Protein AF-A0A1S8N6B0-F1 (afdb_monomer_lite)

pLDDT: mean 93.39, std 5.11, range [63.09, 97.12]

Sequence (65 aa):
MISKITDKVMYAAAEWQNRMLDPVYPIVYMDAVHFKVRDEHRIVSKAAYICMGVDMNGYKDILGI

Foldseek 3Di:
DVVVVVVVCVVVVVCLLPDDDDPDFPDKDKDWDWDFDQDPNDTDIDIDIWIWGQHPVRDIDTNHD

Radius of gyration: 15.49 Å; chains: 1; bounding box: 35×28×36 Å

Secondary structure (DSSP, 8-state):
--HHHHTTHHHHHHHHHTSPPPS--SEEEEEEEEEEEEETTEEEEEEEEEEEEE-TTS-EEEEE-

Structure (mmCIF, N/CA/C/O backbone):
data_AF-A0A1S8N6B0-F1
#
_entry.id   AF-A0A1S8N6B0-F1
#
loop_
_atom_site.group_PDB
_atom_site.id
_atom_site.type_symbol
_atom_site.label_atom_id
_atom_site.label_alt_id
_atom_site.label_comp_id
_atom_site.label_asym_id
_atom_site.label_entity_id
_atom_site.label_seq_id
_atom_site.pdbx_PDB_ins_code
_atom_site.Cartn_x
_atom_site.Cartn_y
_atom_site.Cartn_z
_atom_site.occupancy
_atom_site.B_iso_or_equiv
_atom_site.auth_seq_id
_atom_site.auth_comp_id
_atom_site.auth_asym_id
_atom_site.auth_atom_id
_atom_site.pdbx_PDB_model_num
ATOM 1 N N . MET A 1 1 ? -11.991 18.755 16.130 1.00 63.09 1 MET A N 1
ATOM 2 C CA . MET A 1 1 ? -11.893 19.650 14.951 1.00 63.09 1 MET A CA 1
ATOM 3 C C . MET A 1 1 ? -10.723 19.290 14.015 1.00 63.09 1 MET A C 1
ATOM 5 O O . MET A 1 1 ? -10.699 19.801 12.909 1.00 63.09 1 MET A O 1
ATOM 9 N N . ILE A 1 2 ? -9.828 18.355 14.386 1.00 78.62 2 ILE A N 1
ATOM 10 C CA . ILE A 1 2 ? -8.712 17.878 13.536 1.00 78.62 2 ILE A CA 1
ATOM 11 C C . ILE A 1 2 ? -9.147 16.770 12.558 1.00 78.62 2 ILE A C 1
ATOM 13 O O . ILE A 1 2 ? -8.765 16.815 11.396 1.00 78.62 2 ILE A O 1
ATOM 17 N N . SER A 1 3 ? -10.026 15.848 12.973 1.00 83.88 3 SER A N 1
ATOM 18 C CA . SER A 1 3 ? -10.517 14.755 12.110 1.00 83.88 3 SER A CA 1
ATOM 19 C C . SER A 1 3 ? -11.166 15.255 10.811 1.00 83.88 3 SER A C 1
ATOM 21 O O . SER A 1 3 ? -10.883 14.751 9.737 1.00 83.88 3 SER A O 1
ATOM 23 N N . LYS A 1 4 ? -11.926 16.358 10.880 1.00 83.81 4 LYS A N 1
ATOM 24 C CA . LYS A 1 4 ? -12.528 16.990 9.691 1.00 83.81 4 LYS A CA 1
ATOM 25 C C . LYS A 1 4 ? -11.502 17.522 8.683 1.00 83.81 4 LYS A C 1
ATOM 27 O O . LYS A 1 4 ? -11.835 17.732 7.522 1.00 83.81 4 LYS A O 1
ATOM 32 N N . ILE A 1 5 ? -10.281 17.820 9.131 1.00 87.19 5 ILE A N 1
ATOM 33 C CA . ILE A 1 5 ? -9.196 18.267 8.251 1.00 87.19 5 ILE A CA 1
ATOM 34 C C . ILE A 1 5 ? -8.572 17.051 7.564 1.00 87.19 5 ILE A C 1
ATOM 36 O O . ILE A 1 5 ? -8.351 17.106 6.358 1.00 87.19 5 ILE A O 1
ATOM 40 N N . THR A 1 6 ? -8.357 15.947 8.289 1.00 88.12 6 THR A N 1
ATOM 41 C CA . THR A 1 6 ? -7.859 14.689 7.706 1.00 88.12 6 THR A CA 1
ATOM 42 C C . THR A 1 6 ? -8.862 14.053 6.746 1.00 88.12 6 THR A C 1
ATOM 44 O O . THR A 1 6 ? -8.454 13.461 5.757 1.00 88.12 6 THR A O 1
ATOM 47 N N . ASP A 1 7 ? -10.165 14.263 6.937 1.00 89.12 7 ASP A N 1
ATOM 48 C CA . ASP A 1 7 ? -11.180 13.766 5.997 1.00 89.12 7 ASP A CA 1
ATOM 49 C C . ASP A 1 7 ? -10.988 14.325 4.573 1.00 89.12 7 ASP A C 1
ATOM 51 O O . ASP A 1 7 ? -11.352 13.682 3.592 1.00 89.12 7 ASP A O 1
ATOM 55 N N . LYS A 1 8 ? -10.352 15.496 4.429 1.00 89.50 8 LYS A N 1
ATOM 56 C CA . LYS A 1 8 ? -10.075 16.098 3.116 1.00 89.50 8 LYS A CA 1
ATOM 57 C C . LYS A 1 8 ? -9.068 15.302 2.286 1.00 89.50 8 LYS A C 1
ATOM 59 O O . LYS A 1 8 ? -9.132 15.367 1.063 1.00 89.50 8 LYS A O 1
ATOM 64 N N . VAL A 1 9 ? -8.150 14.562 2.916 1.00 92.12 9 VAL A N 1
ATOM 65 C CA . VAL A 1 9 ? -7.162 13.754 2.179 1.00 92.12 9 VAL A CA 1
ATOM 66 C C . VAL A 1 9 ? -7.727 12.412 1.717 1.00 92.12 9 VAL A C 1
ATOM 68 O O . VAL A 1 9 ? -7.095 11.749 0.903 1.00 92.12 9 VAL A O 1
ATOM 71 N N . MET A 1 10 ? -8.929 12.030 2.165 1.00 92.00 10 MET A N 1
ATOM 72 C CA . MET A 1 10 ? -9.561 10.766 1.771 1.00 92.00 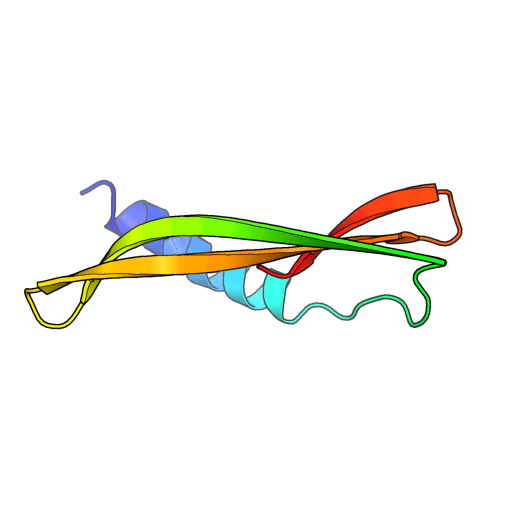10 MET A CA 1
ATOM 73 C C . MET A 1 10 ? -9.804 10.678 0.263 1.00 92.00 10 MET A C 1
ATOM 75 O O . MET A 1 10 ? -9.659 9.607 -0.315 1.00 92.00 10 MET A O 1
ATOM 79 N N . TYR A 1 11 ? -10.121 11.804 -0.384 1.00 92.19 11 TYR A N 1
ATOM 80 C CA . TYR A 1 11 ? -10.272 11.854 -1.838 1.00 92.19 11 TYR A CA 1
ATOM 81 C C . TYR A 1 11 ? -8.941 11.573 -2.555 1.00 92.19 11 TYR A C 1
ATOM 83 O O . TYR A 1 11 ? -8.877 10.697 -3.410 1.00 92.19 11 TYR A O 1
ATOM 91 N N . ALA A 1 12 ? -7.859 12.236 -2.134 1.00 92.62 12 ALA A N 1
ATOM 92 C CA . ALA A 1 12 ? -6.524 12.003 -2.685 1.00 92.62 12 ALA A CA 1
ATOM 93 C C . ALA A 1 12 ? -6.029 10.567 -2.425 1.00 92.62 12 ALA A C 1
ATOM 95 O O . ALA A 1 12 ? -5.384 9.967 -3.280 1.00 92.62 12 ALA A O 1
ATOM 96 N N . ALA A 1 13 ? -6.362 9.994 -1.264 1.00 92.81 13 ALA A N 1
ATOM 97 C CA . ALA A 1 13 ? -6.066 8.599 -0.957 1.00 92.81 13 ALA A CA 1
ATOM 98 C C . ALA A 1 13 ? -6.797 7.640 -1.910 1.00 92.81 13 ALA A C 1
ATOM 100 O O . ALA A 1 13 ? -6.184 6.703 -2.416 1.00 92.81 13 ALA A O 1
ATOM 101 N N . ALA A 1 14 ? -8.074 7.901 -2.208 1.00 92.62 14 ALA A N 1
ATOM 102 C CA . ALA A 1 14 ? -8.840 7.112 -3.168 1.00 92.62 14 ALA A CA 1
ATOM 103 C C . ALA A 1 14 ? -8.281 7.235 -4.596 1.00 92.62 14 ALA A C 1
ATOM 105 O O . ALA A 1 14 ? -8.179 6.230 -5.295 1.00 92.62 14 ALA A O 1
ATOM 106 N N . GLU A 1 15 ? -7.879 8.430 -5.035 1.00 94.25 15 GLU A N 1
ATOM 107 C CA . GLU A 1 15 ? -7.212 8.611 -6.334 1.00 94.25 15 GLU A CA 1
ATOM 108 C C . GLU A 1 15 ? -5.889 7.843 -6.403 1.00 94.25 15 GLU A C 1
ATOM 110 O O . GLU A 1 15 ? -5.630 7.149 -7.384 1.00 94.25 15 GLU A O 1
ATOM 115 N N . TRP A 1 16 ? -5.080 7.901 -5.343 1.00 94.94 16 TRP A N 1
ATOM 116 C CA . TRP A 1 16 ? -3.827 7.154 -5.264 1.00 94.94 16 TRP A CA 1
ATOM 117 C C . TRP A 1 16 ? -4.049 5.636 -5.298 1.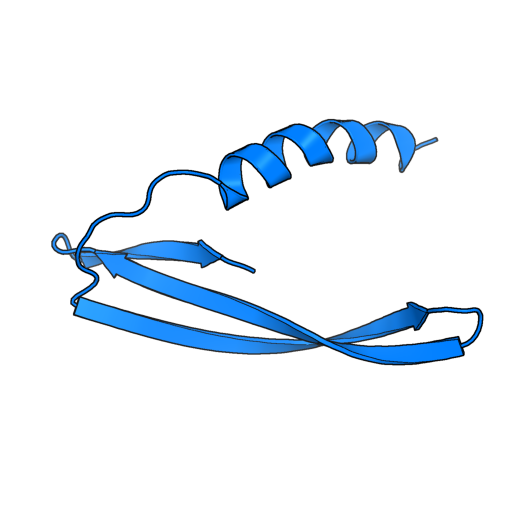00 94.94 16 TRP A C 1
ATOM 119 O O . TRP A 1 16 ? -3.307 4.940 -5.985 1.00 94.94 16 TRP A O 1
ATOM 129 N N . GLN A 1 17 ? -5.089 5.122 -4.632 1.00 93.19 17 GLN A N 1
ATOM 130 C CA . GLN A 1 17 ? -5.444 3.696 -4.680 1.00 93.19 17 GLN A CA 1
ATOM 131 C C . GLN A 1 17 ? -5.934 3.244 -6.065 1.00 93.19 17 GLN A C 1
ATOM 133 O O . GLN A 1 17 ? -5.762 2.082 -6.417 1.00 93.19 17 GLN A O 1
ATOM 138 N N . ASN A 1 18 ? -6.536 4.142 -6.853 1.00 94.06 18 ASN A N 1
ATOM 139 C CA . ASN A 1 18 ? -7.068 3.836 -8.188 1.00 94.06 18 ASN A CA 1
ATOM 140 C C . ASN A 1 18 ? -6.112 4.199 -9.336 1.00 94.06 18 ASN A C 1
ATOM 142 O O . ASN A 1 18 ? -6.486 4.085 -10.506 1.00 94.06 18 ASN A O 1
ATOM 146 N N . ARG A 1 19 ? -4.894 4.661 -9.036 1.00 94.81 19 ARG A N 1
ATOM 147 C CA . ARG A 1 19 ? -3.911 5.003 -10.069 1.00 94.81 19 ARG A CA 1
ATOM 148 C C . ARG A 1 19 ? -3.545 3.770 -10.899 1.00 94.81 19 ARG A C 1
ATOM 150 O O . ARG A 1 19 ? -3.505 2.652 -10.391 1.00 94.81 19 ARG A O 1
ATOM 157 N N . MET A 1 20 ? -3.231 3.978 -12.175 1.00 94.75 20 MET A N 1
ATOM 158 C CA . MET A 1 20 ? -2.738 2.893 -13.023 1.00 94.75 20 MET A CA 1
ATOM 159 C C . MET A 1 20 ? -1.340 2.473 -12.560 1.00 94.75 20 MET A C 1
ATOM 161 O O . MET A 1 20 ? -0.478 3.324 -12.338 1.00 94.75 20 MET A O 1
ATOM 165 N N . LEU A 1 21 ? -1.140 1.166 -12.405 1.00 94.75 21 LEU A N 1
ATOM 166 C CA . LEU A 1 21 ? 0.155 0.569 -12.095 1.00 94.75 21 LEU A CA 1
ATOM 167 C C . LEU A 1 21 ? 0.856 0.130 -13.380 1.00 94.75 21 LEU A C 1
ATOM 169 O O . LEU A 1 21 ? 0.212 -0.082 -14.413 1.00 94.75 21 LEU A O 1
ATOM 173 N N . ASP A 1 22 ? 2.169 -0.051 -13.296 1.00 93.06 22 ASP A N 1
ATOM 174 C CA . ASP A 1 22 ? 2.938 -0.597 -14.404 1.00 93.06 22 ASP A CA 1
ATOM 175 C C . ASP A 1 22 ? 2.577 -2.070 -14.648 1.00 93.06 22 ASP A C 1
ATOM 177 O O . ASP A 1 22 ? 2.207 -2.801 -13.725 1.00 93.06 22 ASP A O 1
ATOM 181 N N . PRO A 1 23 ? 2.693 -2.552 -15.895 1.00 93.44 23 PRO A N 1
ATOM 182 C CA . PRO A 1 23 ? 2.278 -3.908 -16.241 1.00 93.44 23 PRO A CA 1
ATOM 183 C C . PRO A 1 23 ? 3.160 -5.000 -15.621 1.00 93.44 23 PRO A C 1
ATOM 185 O O . PRO A 1 23 ? 2.734 -6.152 -15.552 1.00 93.44 23 PRO A O 1
ATOM 188 N N . VAL A 1 24 ? 4.396 -4.679 -15.215 1.00 94.88 24 VAL A N 1
ATOM 189 C CA . VAL A 1 24 ? 5.371 -5.659 -14.721 1.00 94.88 24 VAL A CA 1
ATOM 190 C C . VAL A 1 24 ? 6.160 -5.093 -13.545 1.00 94.88 24 VAL A C 1
ATOM 192 O O . VAL A 1 24 ? 6.813 -4.060 -13.667 1.00 94.88 24 VAL A O 1
ATOM 195 N N . TYR A 1 25 ? 6.168 -5.846 -12.444 1.00 96.62 25 TYR A N 1
ATOM 196 C CA . TYR A 1 25 ? 7.035 -5.632 -11.288 1.00 96.62 25 TYR A CA 1
ATOM 197 C C . TYR A 1 25 ? 7.873 -6.899 -11.067 1.00 96.62 25 TYR A C 1
ATOM 199 O O . TYR A 1 25 ? 7.306 -7.927 -10.688 1.00 96.62 25 TYR A O 1
ATOM 207 N N . PRO A 1 26 ? 9.197 -6.885 -11.322 1.00 96.50 26 PRO A N 1
ATOM 208 C CA . PRO A 1 26 ? 10.050 -8.067 -11.163 1.00 96.50 26 PRO A CA 1
ATOM 209 C C . PRO A 1 26 ? 10.049 -8.657 -9.748 1.00 96.50 26 PRO A C 1
ATOM 211 O O . PRO A 1 26 ? 10.259 -9.858 -9.587 1.00 96.50 26 PRO A O 1
ATOM 214 N N . ILE A 1 27 ? 9.830 -7.832 -8.720 1.00 97.00 27 ILE A N 1
ATOM 215 C CA . ILE A 1 27 ? 9.759 -8.269 -7.323 1.00 97.00 27 ILE A CA 1
ATOM 216 C C . ILE A 1 27 ? 8.553 -7.607 -6.665 1.00 97.00 27 ILE A C 1
ATOM 218 O O . ILE A 1 27 ? 8.370 -6.396 -6.785 1.00 97.00 27 ILE A O 1
ATOM 222 N N . VAL A 1 28 ? 7.766 -8.392 -5.927 1.00 96.69 28 VAL A N 1
ATOM 223 C CA . VAL A 1 28 ? 6.640 -7.907 -5.122 1.00 96.69 28 VAL A CA 1
ATOM 224 C C . VAL A 1 28 ? 6.750 -8.465 -3.707 1.00 96.69 28 VAL A C 1
ATOM 226 O O . VAL A 1 28 ? 6.968 -9.660 -3.512 1.00 96.69 28 VAL A O 1
ATOM 229 N N . TYR A 1 29 ? 6.589 -7.589 -2.723 1.00 96.62 29 TYR A N 1
ATOM 230 C CA . TYR A 1 29 ? 6.524 -7.914 -1.305 1.00 96.62 29 TYR A CA 1
ATOM 231 C C . TYR A 1 29 ? 5.104 -7.706 -0.795 1.00 96.62 29 TYR A C 1
ATOM 233 O O . TYR A 1 29 ? 4.439 -6.737 -1.164 1.00 96.62 29 TYR A O 1
ATOM 241 N N . MET A 1 30 ? 4.676 -8.593 0.098 1.00 96.94 30 MET A N 1
ATOM 242 C CA . MET A 1 30 ? 3.402 -8.488 0.792 1.00 96.94 30 MET A CA 1
ATOM 243 C C . MET A 1 30 ? 3.661 -8.533 2.294 1.00 96.94 30 MET A C 1
ATOM 245 O O . MET A 1 30 ? 4.287 -9.473 2.783 1.00 96.94 30 MET A O 1
ATOM 249 N N . ASP A 1 31 ? 3.199 -7.513 3.006 1.00 96.94 31 ASP A N 1
ATOM 250 C CA . ASP A 1 31 ? 3.296 -7.415 4.462 1.00 96.94 31 ASP A CA 1
ATOM 251 C C . ASP A 1 31 ? 1.899 -7.259 5.074 1.00 96.94 31 ASP A C 1
ATOM 253 O O . ASP A 1 31 ? 0.960 -6.824 4.405 1.00 96.94 31 ASP A O 1
ATOM 257 N N . ALA A 1 32 ? 1.744 -7.637 6.339 1.00 96.56 32 ALA A N 1
ATOM 258 C CA . ALA A 1 32 ? 0.484 -7.589 7.064 1.00 96.56 32 ALA A CA 1
ATOM 259 C C . ALA A 1 32 ? 0.683 -6.989 8.459 1.00 96.56 32 ALA A C 1
ATOM 261 O O . ALA A 1 32 ? 1.237 -7.622 9.363 1.00 96.56 32 ALA A O 1
ATOM 262 N N . VAL A 1 33 ? 0.138 -5.792 8.675 1.00 96.44 33 VAL A N 1
ATOM 263 C CA . VAL A 1 33 ? 0.194 -5.112 9.975 1.00 96.44 33 VAL A CA 1
ATOM 264 C C . VAL A 1 33 ? -1.144 -5.248 10.688 1.00 96.44 33 VAL A C 1
ATOM 266 O O . VAL A 1 33 ? -2.195 -4.902 10.150 1.00 96.44 33 VAL A O 1
ATOM 269 N N . HIS A 1 34 ? -1.118 -5.754 11.920 1.00 95.38 34 HIS A N 1
ATOM 270 C CA . HIS A 1 34 ? -2.326 -5.991 12.705 1.00 95.38 34 HIS A CA 1
ATOM 271 C C . HIS A 1 34 ? -2.690 -4.774 13.557 1.00 95.38 34 HIS A C 1
ATOM 273 O O . HIS A 1 34 ? -1.918 -4.341 14.411 1.00 95.38 34 HIS A O 1
ATOM 279 N N . PHE A 1 35 ? -3.916 -4.285 13.392 1.00 95.62 35 PHE A N 1
ATOM 280 C CA . PHE A 1 35 ? -4.480 -3.176 14.149 1.00 95.62 35 PHE A CA 1
ATOM 281 C C . PHE A 1 35 ? -5.698 -3.619 14.957 1.00 95.62 35 PHE A C 1
ATOM 283 O O . PHE A 1 35 ? -6.502 -4.448 14.525 1.00 95.62 35 PHE A O 1
ATOM 290 N N . LYS A 1 36 ? -5.860 -3.031 16.145 1.00 96.12 36 LYS A N 1
ATOM 291 C CA . LYS A 1 36 ? -7.105 -3.110 16.911 1.00 96.12 36 LYS A CA 1
ATOM 292 C C . LYS A 1 36 ? -8.018 -1.984 16.453 1.00 96.12 36 LYS A C 1
ATOM 294 O O . LYS A 1 36 ? -7.728 -0.817 16.699 1.00 96.12 36 LYS A O 1
ATOM 299 N N . VAL A 1 37 ? -9.117 -2.334 15.801 1.00 94.81 37 VAL A N 1
ATOM 300 C CA . VAL A 1 37 ? -10.101 -1.370 15.301 1.00 94.81 37 VAL A CA 1
ATOM 301 C C . VAL A 1 37 ? -11.429 -1.571 16.012 1.00 94.81 37 VAL A C 1
ATOM 303 O O . VAL A 1 37 ? -11.771 -2.686 16.411 1.00 94.81 37 VAL A O 1
ATOM 306 N N . ARG A 1 38 ? -12.174 -0.482 16.202 1.00 94.81 38 ARG A N 1
ATOM 307 C CA . ARG A 1 38 ? -13.549 -0.560 16.689 1.00 94.81 38 ARG A CA 1
ATOM 308 C C . ARG A 1 38 ? -14.461 -0.803 15.494 1.00 94.81 38 ARG A C 1
ATOM 310 O O . ARG A 1 38 ? -14.552 0.052 14.623 1.00 94.81 38 ARG A O 1
ATOM 317 N N . ASP A 1 39 ? -15.133 -1.940 15.496 1.00 92.50 39 ASP A N 1
ATOM 318 C CA . ASP A 1 39 ? -16.106 -2.341 14.488 1.00 92.50 39 ASP A CA 1
ATOM 319 C C . ASP A 1 39 ? -17.383 -2.787 15.202 1.00 92.50 39 ASP A C 1
ATOM 321 O O . ASP A 1 39 ? -17.306 -3.535 16.176 1.00 92.50 39 ASP A O 1
ATOM 325 N N . GLU A 1 40 ? -18.538 -2.256 14.808 1.00 90.50 40 GLU A N 1
ATOM 326 C CA . GLU A 1 40 ? -19.840 -2.537 15.445 1.00 90.50 40 GLU A CA 1
ATOM 327 C C . GLU A 1 40 ? -19.817 -2.531 16.996 1.00 90.50 40 GLU A C 1
ATOM 329 O O . GLU A 1 40 ? -20.338 -3.422 17.663 1.00 90.50 40 GLU A O 1
ATOM 334 N N . HIS A 1 41 ? -19.193 -1.510 17.599 1.00 92.06 41 HIS A N 1
ATOM 335 C CA . HIS A 1 41 ? -19.003 -1.359 19.058 1.00 92.06 41 HIS A CA 1
ATOM 336 C C . HIS A 1 41 ? -18.098 -2.404 19.738 1.00 92.06 41 HIS A C 1
ATOM 338 O O . HIS A 1 41 ? -17.933 -2.362 20.960 1.00 92.06 41 HIS A O 1
ATOM 344 N N . ARG A 1 42 ? -17.443 -3.289 18.984 1.00 93.19 42 ARG A N 1
ATOM 345 C CA . ARG A 1 42 ? -16.471 -4.271 19.485 1.00 93.19 42 ARG A CA 1
ATOM 346 C C . ARG A 1 42 ? -15.062 -3.932 19.009 1.00 93.19 42 ARG A C 1
ATOM 348 O O . ARG A 1 42 ? -14.870 -3.392 17.926 1.00 93.19 42 ARG A O 1
ATOM 355 N N . ILE A 1 43 ? -14.055 -4.231 19.828 1.00 94.62 43 ILE A N 1
ATOM 356 C CA . ILE A 1 43 ? -12.650 -4.100 19.419 1.00 94.62 43 ILE A CA 1
ATOM 357 C C . ILE A 1 43 ? -12.229 -5.414 18.768 1.00 94.62 43 ILE A C 1
ATOM 359 O O . ILE A 1 43 ? -12.164 -6.446 19.434 1.00 94.62 43 ILE A O 1
ATOM 363 N N . VAL A 1 44 ? -11.923 -5.365 17.476 1.00 95.12 44 VAL A N 1
ATOM 364 C CA . VAL A 1 44 ? -11.504 -6.520 16.678 1.00 95.12 44 VAL A CA 1
ATOM 365 C C . VAL A 1 44 ? -10.088 -6.317 16.152 1.00 95.12 44 VAL A C 1
ATOM 367 O O . VAL A 1 44 ? -9.635 -5.191 15.948 1.00 95.12 44 VAL A O 1
ATOM 370 N N . SER A 1 45 ? -9.362 -7.416 15.962 1.00 95.38 45 SER A N 1
ATOM 371 C CA . SER A 1 45 ? -8.060 -7.391 15.294 1.00 95.38 45 SER A CA 1
ATOM 372 C C . SER A 1 45 ? -8.289 -7.504 13.792 1.00 95.38 45 SER A C 1
ATOM 374 O O . SER A 1 45 ? -8.851 -8.505 13.356 1.00 95.38 45 SER A O 1
ATOM 376 N N . LYS A 1 46 ? -7.857 -6.513 13.014 1.00 95.38 46 LYS A N 1
ATOM 377 C CA . LYS A 1 46 ? -7.825 -6.581 11.545 1.00 95.38 46 LYS A CA 1
ATOM 378 C C . LYS A 1 46 ? -6.388 -6.427 11.059 1.00 95.38 46 LYS A C 1
ATOM 380 O O . LYS A 1 46 ? -5.600 -5.744 11.709 1.00 95.38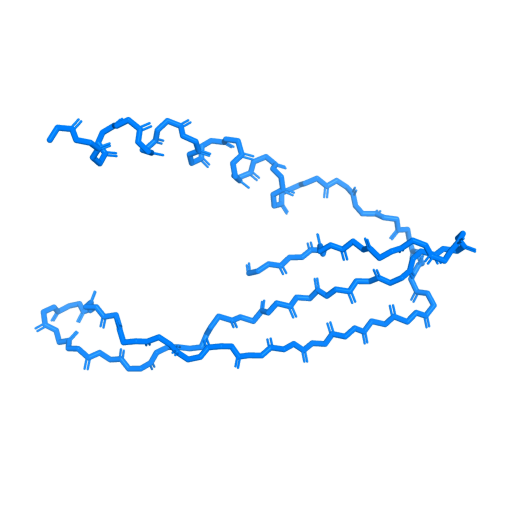 46 LYS A O 1
ATOM 385 N N . ALA A 1 47 ? -6.052 -7.068 9.948 1.00 95.62 47 ALA A N 1
ATOM 386 C CA . ALA A 1 47 ? -4.770 -6.888 9.277 1.00 95.62 47 ALA A CA 1
ATOM 387 C C . ALA A 1 47 ? -4.946 -5.920 8.100 1.00 95.62 47 ALA A C 1
ATOM 389 O O . ALA A 1 47 ? -5.898 -6.064 7.334 1.00 95.62 47 ALA A O 1
ATOM 390 N N . ALA A 1 48 ? -4.053 -4.942 7.978 1.00 95.62 48 ALA A N 1
ATOM 391 C CA . ALA A 1 48 ? -3.888 -4.146 6.766 1.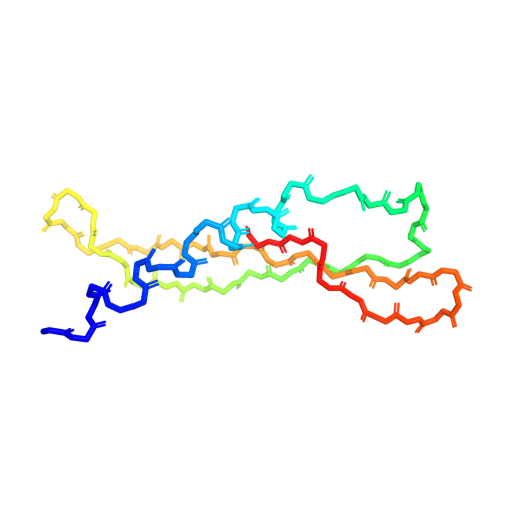00 95.62 48 ALA A CA 1
ATOM 392 C C . ALA A 1 48 ? -2.759 -4.768 5.940 1.00 95.62 48 ALA A C 1
ATOM 394 O O . ALA A 1 48 ? -1.682 -5.023 6.488 1.00 95.62 48 ALA A O 1
ATOM 395 N N . TYR A 1 49 ? -3.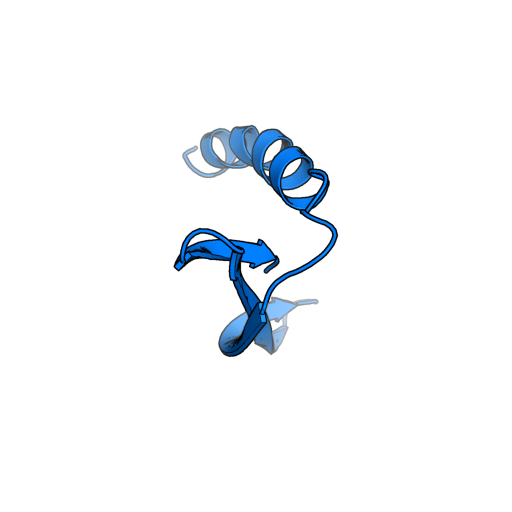016 -5.035 4.660 1.00 96.38 49 TYR A N 1
ATOM 396 C CA . TYR A 1 49 ? -2.082 -5.734 3.783 1.00 96.38 49 TYR A CA 1
ATOM 397 C C . TYR A 1 49 ? -1.396 -4.742 2.860 1.00 96.38 49 TYR A C 1
ATOM 399 O O . TYR A 1 49 ? -2.031 -4.158 1.997 1.00 96.38 49 TYR A O 1
ATOM 407 N N . ILE A 1 50 ? -0.089 -4.584 3.008 1.00 96.62 50 ILE A N 1
ATOM 408 C CA . ILE A 1 50 ? 0.688 -3.643 2.207 1.00 96.62 50 ILE A CA 1
ATOM 409 C C . ILE A 1 50 ? 1.357 -4.415 1.073 1.00 96.62 50 ILE A C 1
ATOM 411 O O . ILE A 1 50 ? 2.069 -5.391 1.317 1.00 96.62 50 ILE A O 1
ATOM 415 N N . CYS A 1 51 ? 1.145 -3.967 -0.162 1.00 96.69 51 CYS A N 1
ATOM 416 C CA . CYS A 1 51 ? 1.796 -4.497 -1.355 1.00 96.69 51 CYS A CA 1
ATOM 417 C C . CYS A 1 51 ? 2.857 -3.505 -1.842 1.00 96.69 51 CYS A C 1
ATOM 419 O O . CYS A 1 51 ? 2.532 -2.363 -2.166 1.00 96.69 51 CYS A O 1
ATOM 421 N N . MET A 1 52 ? 4.119 -3.929 -1.903 1.00 97.12 52 MET A N 1
ATOM 422 C CA . MET A 1 52 ? 5.236 -3.115 -2.396 1.00 97.12 52 MET A CA 1
ATOM 423 C C . MET A 1 52 ? 5.879 -3.786 -3.606 1.00 97.12 52 MET A C 1
ATOM 425 O O . MET A 1 52 ? 6.326 -4.928 -3.516 1.00 97.12 52 MET A O 1
ATOM 429 N N . GLY A 1 53 ? 5.967 -3.067 -4.718 1.00 97.00 53 GLY A N 1
ATOM 430 C CA . GLY A 1 53 ? 6.606 -3.522 -5.947 1.00 97.00 53 GLY A CA 1
ATOM 431 C C . GLY A 1 53 ? 7.969 -2.877 -6.143 1.00 97.00 53 GLY A C 1
ATOM 432 O O . GLY A 1 53 ? 8.194 -1.743 -5.721 1.00 97.00 53 GLY A O 1
ATOM 433 N N . VAL A 1 54 ? 8.875 -3.595 -6.798 1.00 96.81 54 VAL A N 1
ATOM 434 C CA . VAL A 1 54 ? 10.087 -3.027 -7.397 1.00 96.81 54 VAL A CA 1
ATOM 435 C C . VAL A 1 54 ? 9.858 -2.944 -8.897 1.00 96.81 54 VAL A C 1
ATOM 437 O O . VAL A 1 54 ? 9.512 -3.963 -9.492 1.00 96.81 54 VAL A O 1
ATOM 440 N N . ASP A 1 55 ? 10.002 -1.762 -9.489 1.00 95.06 55 ASP A N 1
ATOM 441 C CA . ASP A 1 55 ? 9.844 -1.555 -10.930 1.00 95.06 55 ASP A CA 1
ATOM 442 C C . ASP A 1 55 ? 11.050 -2.099 -11.728 1.00 95.06 55 ASP A C 1
ATOM 444 O O . ASP A 1 55 ? 12.035 -2.601 -11.177 1.00 95.06 55 ASP A O 1
ATOM 448 N N . MET A 1 56 ? 10.992 -1.985 -13.056 1.00 95.50 56 MET A N 1
ATOM 449 C CA . MET A 1 56 ? 12.080 -2.415 -13.947 1.00 95.50 56 MET A CA 1
ATOM 450 C C . MET A 1 56 ? 13.364 -1.578 -13.815 1.00 95.50 56 MET A C 1
ATOM 452 O O . MET A 1 56 ? 14.428 -2.027 -14.239 1.00 95.50 56 MET A O 1
ATOM 456 N N . ASN A 1 57 ? 13.283 -0.385 -13.224 1.00 94.81 57 ASN A N 1
ATOM 457 C CA . ASN A 1 57 ? 14.421 0.495 -12.960 1.00 94.81 57 ASN A CA 1
ATOM 458 C C . ASN A 1 57 ? 15.033 0.255 -11.566 1.00 94.81 57 ASN A C 1
ATOM 460 O O . ASN A 1 57 ? 16.050 0.860 -11.227 1.00 94.81 57 ASN A O 1
ATOM 464 N N . GLY A 1 58 ? 14.435 -0.625 -10.756 1.00 94.06 58 GLY A N 1
ATOM 465 C CA . GLY A 1 58 ? 14.864 -0.924 -9.392 1.00 94.06 58 GLY A CA 1
ATOM 466 C C . GLY A 1 58 ? 14.261 -0.018 -8.311 1.00 94.06 58 GLY A C 1
ATOM 467 O O . GLY A 1 58 ? 14.676 -0.112 -7.152 1.00 94.06 58 GLY A O 1
ATOM 468 N N . TYR A 1 59 ? 13.297 0.844 -8.638 1.00 96.12 59 TYR A N 1
ATOM 469 C CA . TYR A 1 59 ? 12.603 1.694 -7.671 1.00 96.12 59 TYR A CA 1
ATOM 470 C C . TYR A 1 59 ? 11.516 0.931 -6.929 1.00 96.12 59 TYR A C 1
ATOM 472 O O . TYR A 1 59 ? 10.740 0.181 -7.514 1.00 96.12 59 TYR A O 1
ATOM 480 N N . LYS A 1 60 ? 11.453 1.156 -5.616 1.00 95.88 60 LYS A N 1
ATOM 481 C CA . LYS A 1 60 ? 10.429 0.581 -4.743 1.00 95.88 60 LYS A CA 1
ATOM 482 C C . LYS A 1 60 ? 9.252 1.535 -4.637 1.00 95.88 60 LYS A C 1
ATOM 484 O O . LYS A 1 60 ? 9.455 2.703 -4.309 1.00 95.88 60 LYS A O 1
ATOM 489 N N . ASP A 1 61 ? 8.051 1.018 -4.834 1.00 94.88 61 ASP A N 1
ATOM 490 C CA . ASP A 1 61 ? 6.813 1.775 -4.689 1.00 94.88 61 ASP A CA 1
ATOM 491 C C . ASP A 1 61 ? 5.738 0.940 -3.980 1.00 94.88 61 ASP A C 1
ATOM 493 O O . ASP A 1 61 ? 5.703 -0.289 -4.095 1.00 94.88 61 ASP A O 1
ATOM 497 N N . ILE A 1 62 ? 4.862 1.602 -3.224 1.00 96.00 62 ILE A N 1
ATOM 498 C CA . ILE A 1 62 ? 3.716 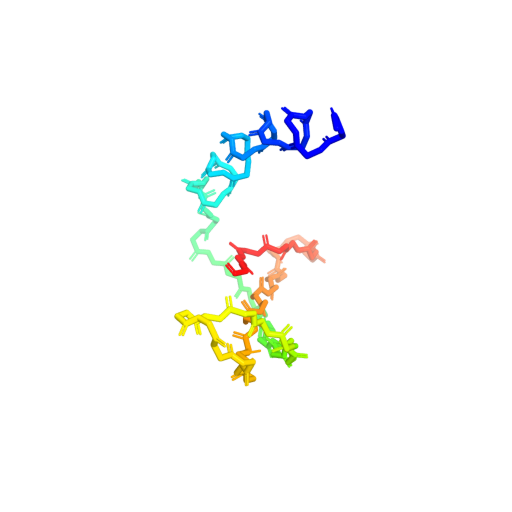0.953 -2.583 1.00 96.00 62 ILE A CA 1
ATOM 499 C C . ILE A 1 62 ? 2.581 0.902 -3.600 1.00 96.00 62 ILE A C 1
ATOM 501 O O . ILE A 1 62 ? 2.034 1.925 -4.007 1.00 96.00 62 ILE A O 1
ATOM 505 N N . LEU A 1 63 ? 2.221 -0.307 -4.009 1.00 95.00 63 LEU A N 1
ATOM 506 C CA . LEU A 1 63 ? 1.188 -0.557 -5.009 1.00 95.00 63 LEU A CA 1
ATOM 507 C C . LEU A 1 63 ? -0.214 -0.505 -4.399 1.00 95.00 63 LEU A C 1
ATOM 509 O O . LEU A 1 63 ? -1.172 -0.181 -5.091 1.00 95.00 63 LEU A O 1
ATOM 513 N N . GLY A 1 64 ? -0.334 -0.817 -3.107 1.00 94.44 64 GLY A N 1
ATOM 514 C CA . GLY A 1 64 ? -1.608 -0.797 -2.397 1.00 94.44 64 GLY A CA 1
ATOM 515 C C . GLY A 1 64 ? -1.475 -1.098 -0.907 1.00 94.44 64 GLY A C 1
ATOM 516 O O . GLY A 1 64 ? -0.436 -1.585 -0.450 1.00 94.44 64 GLY A O 1
ATOM 517 N N . ILE A 1 65 ? -2.540 -0.776 -0.172 1.00 91.00 65 ILE A N 1
ATOM 518 C CA . ILE A 1 65 ? -2.750 -1.017 1.266 1.00 91.00 65 ILE A CA 1
ATOM 519 C C . ILE A 1 65 ? -4.192 -1.489 1.465 1.00 91.00 65 ILE A C 1
ATOM 521 O O . ILE A 1 65 ? -5.059 -0.927 0.752 1.00 91.00 65 ILE A O 1
#

InterPro domains:
  IPR001207 Transposase, mutator type [PF00872] (2-65)
  IPR001207 Transposase, mutator type [PTHR33217] (1-65)

Organism: Clostridium saccharobutylicum (NCBI:txid169679)